Protein AF-A0A2V7ZKA4-F1 (afdb_monomer)

Foldseek 3Di:
DAEDDDQPVLLPDAADDPVSLVVSLVVSVVVVVVCCVVPVPAAYAYEQHEFFVLPNNHRVSSVSSSVSLCVVDPCPRYHYDYLNVVQAPPSRHGDPQQADPVGRHHGDPNVVVSVVVRCQVVCCVVPNDDDPDDPDDPPPDDPVPDDDDD

Sequence (150 aa):
VIVLLAGTNNVGTQPRDEQTVAEIARGIKAIIDICQQKTSNATIVLMAIFPRNDNLAVMPTINRINEKLAGFADGTRVRFLTINDRLADPEGKLFDGVLNERDKLHPTIKGYQIWADALKPIFRELLGPPGTIDLAPPPTGDPSAARRPQ

Nearest PDB structures (foldseek):
  3dt9-assembly1_A  TM=8.375E-01  e=1.254E-05  Bos taurus
  3dt8-assembly1_A  TM=8.372E-01  e=1.419E-05  Bos taurus
  1bwp-assembly1_A-2  TM=8.249E-01  e=1.936E-05  Bos taurus
  1bwq-assembly1_A-2  TM=8.378E-01  e=5.224E-05  Bos taurus
  1vyh-assembly1_A  TM=8.309E-01  e=2.317E-04  Homo sapiens

Mean predicted aligned error: 4.72 Å

Structure (mmCIF, N/CA/C/O backbone):
data_AF-A0A2V7ZKA4-F1
#
_entry.id   AF-A0A2V7ZKA4-F1
#
loop_
_atom_site.group_PDB
_atom_site.id
_atom_site.type_symbol
_atom_site.label_atom_id
_atom_site.label_alt_id
_atom_site.label_comp_id
_atom_site.label_asym_id
_atom_site.label_entity_id
_atom_site.label_seq_id
_atom_site.pdbx_PDB_ins_code
_atom_site.Cartn_x
_atom_site.Cartn_y
_atom_site.Cartn_z
_atom_site.occupancy
_atom_site.B_iso_or_equiv
_atom_site.auth_seq_id
_atom_site.auth_comp_id
_atom_site.auth_asym_id
_atom_site.auth_atom_id
_atom_site.pdbx_PDB_model_num
ATOM 1 N N . VAL A 1 1 ? -10.223 4.282 11.848 1.00 95.94 1 VAL A N 1
ATOM 2 C CA . VAL A 1 1 ? -9.173 3.554 11.096 1.00 95.94 1 VAL A CA 1
ATOM 3 C C . VAL A 1 1 ? -8.750 4.410 9.919 1.00 95.94 1 VAL A C 1
ATOM 5 O O . VAL A 1 1 ? -9.614 5.034 9.318 1.00 95.94 1 VAL A O 1
ATOM 8 N N . ILE A 1 2 ? -7.456 4.472 9.620 1.00 98.25 2 ILE A N 1
ATOM 9 C CA . ILE A 1 2 ? -6.894 5.165 8.453 1.00 98.25 2 ILE A CA 1
ATOM 10 C C . ILE A 1 2 ? -6.159 4.116 7.621 1.00 98.25 2 ILE A C 1
ATOM 12 O O . ILE A 1 2 ? -5.371 3.363 8.179 1.00 98.25 2 ILE A O 1
ATOM 16 N N . VAL A 1 3 ? -6.394 4.053 6.311 1.00 98.38 3 VAL A N 1
ATOM 17 C CA . VAL A 1 3 ? -5.582 3.230 5.399 1.00 98.38 3 VAL A CA 1
ATOM 18 C C . VAL A 1 3 ? -4.669 4.158 4.613 1.00 98.38 3 VAL A C 1
ATOM 20 O O . VAL A 1 3 ? -5.151 5.090 3.973 1.00 98.38 3 VAL A O 1
ATOM 23 N N . LEU A 1 4 ? -3.360 3.917 4.675 1.00 98.62 4 LEU A N 1
ATOM 24 C CA . LEU A 1 4 ? -2.351 4.746 4.025 1.00 98.62 4 LEU A CA 1
ATOM 25 C C . LEU A 1 4 ? -1.565 3.918 3.007 1.00 98.62 4 LEU A C 1
ATOM 27 O O . LEU A 1 4 ? -0.742 3.090 3.383 1.00 98.62 4 LEU A O 1
ATOM 31 N N . LEU A 1 5 ? -1.797 4.178 1.722 1.00 98.62 5 LEU A N 1
ATOM 32 C CA . LEU A 1 5 ? -0.993 3.686 0.604 1.00 98.62 5 LEU A CA 1
ATOM 33 C C . LEU A 1 5 ? -0.444 4.898 -0.150 1.00 98.62 5 LEU A C 1
ATOM 35 O O . LEU A 1 5 ? -1.208 5.659 -0.740 1.00 98.62 5 LEU A O 1
ATOM 39 N N . ALA A 1 6 ? 0.870 5.096 -0.114 1.00 98.44 6 ALA A N 1
ATOM 40 C CA . ALA A 1 6 ? 1.525 6.236 -0.746 1.00 98.44 6 ALA A CA 1
ATOM 41 C C . ALA A 1 6 ? 2.950 5.878 -1.187 1.00 98.44 6 ALA A C 1
ATOM 43 O O . ALA A 1 6 ? 3.540 4.925 -0.689 1.00 98.44 6 ALA A O 1
ATOM 44 N N . GLY A 1 7 ? 3.506 6.664 -2.113 1.00 97.75 7 GLY A N 1
ATOM 45 C CA . GLY A 1 7 ? 4.925 6.611 -2.489 1.00 97.75 7 GLY A CA 1
ATOM 46 C C . GLY A 1 7 ? 5.226 6.130 -3.910 1.00 97.75 7 GLY A C 1
ATOM 47 O O . GLY A 1 7 ? 6.244 6.541 -4.459 1.00 97.75 7 GLY A O 1
ATOM 48 N N . THR A 1 8 ? 4.349 5.349 -4.558 1.00 97.75 8 THR A N 1
ATOM 49 C CA . THR A 1 8 ? 4.621 4.819 -5.919 1.00 97.75 8 THR A CA 1
ATOM 50 C C . THR A 1 8 ? 4.924 5.922 -6.946 1.00 97.75 8 THR A C 1
ATOM 52 O O . THR A 1 8 ? 5.838 5.796 -7.759 1.00 97.75 8 THR A O 1
ATOM 55 N N . ASN A 1 9 ? 4.249 7.072 -6.838 1.00 97.19 9 ASN A N 1
ATOM 56 C CA . ASN A 1 9 ? 4.481 8.214 -7.725 1.00 97.19 9 ASN A CA 1
ATOM 57 C C . ASN A 1 9 ? 5.826 8.910 -7.460 1.00 97.19 9 ASN A C 1
ATOM 59 O O . ASN A 1 9 ? 6.426 9.446 -8.387 1.00 97.19 9 ASN A O 1
ATOM 63 N N . ASN A 1 10 ? 6.340 8.869 -6.225 1.00 98.06 10 ASN A N 1
ATOM 64 C CA . ASN A 1 10 ? 7.656 9.416 -5.889 1.00 98.06 10 ASN A CA 1
ATOM 65 C C . ASN A 1 10 ? 8.800 8.517 -6.379 1.00 98.06 10 ASN A C 1
ATOM 67 O O . ASN A 1 10 ? 9.889 9.016 -6.660 1.00 98.06 10 ASN A O 1
ATOM 71 N N . VAL A 1 11 ? 8.555 7.209 -6.542 1.00 97.31 11 VAL A N 1
ATOM 72 C CA . VAL A 1 11 ? 9.505 6.308 -7.216 1.00 97.31 11 VAL A CA 1
ATOM 73 C C . VAL A 1 11 ? 9.754 6.791 -8.648 1.00 97.31 11 VAL A C 1
ATOM 75 O O . VAL A 1 11 ? 10.892 6.787 -9.107 1.00 97.31 11 VAL A O 1
ATOM 78 N N . GLY A 1 12 ? 8.734 7.311 -9.339 1.00 93.62 12 GLY A N 1
ATOM 79 C CA . GLY A 1 12 ? 8.846 7.757 -10.731 1.00 93.62 12 GLY A CA 1
ATOM 80 C C . GLY A 1 12 ? 9.094 6.584 -11.683 1.00 93.62 12 GLY A C 1
ATOM 81 O O . GLY A 1 12 ? 8.610 5.489 -11.433 1.00 93.62 12 GLY A O 1
ATOM 82 N N . THR A 1 13 ? 9.806 6.786 -12.791 1.00 92.56 13 THR A N 1
ATOM 83 C CA . THR A 1 13 ? 9.974 5.762 -13.849 1.00 92.56 13 THR A CA 1
ATOM 84 C C . THR A 1 13 ? 11.343 5.082 -13.865 1.00 92.56 13 THR A C 1
ATOM 86 O O . THR A 1 13 ? 11.582 4.223 -14.711 1.00 92.56 13 THR A O 1
ATOM 89 N N . GLN A 1 14 ? 12.248 5.458 -12.957 1.00 94.62 14 GLN A N 1
ATOM 90 C CA . GLN A 1 14 ? 13.635 4.991 -12.936 1.00 94.62 14 GLN A CA 1
ATOM 91 C C . GLN A 1 14 ? 14.041 4.517 -11.536 1.00 94.62 14 GLN A C 1
ATOM 93 O O . GLN A 1 14 ? 13.492 5.025 -10.552 1.00 94.62 14 GLN A O 1
ATOM 98 N N . PRO A 1 15 ? 15.006 3.582 -11.429 1.00 96.31 15 PRO A N 1
ATOM 99 C CA . PRO A 1 15 ? 15.572 3.184 -10.146 1.00 96.31 15 PRO A CA 1
ATOM 100 C C . PRO A 1 15 ? 16.073 4.399 -9.363 1.00 96.31 15 PRO A C 1
ATOM 102 O O . PRO A 1 15 ? 16.560 5.378 -9.936 1.00 96.31 15 PRO A O 1
ATOM 105 N N . ARG A 1 16 ? 15.949 4.333 -8.040 1.00 97.44 16 ARG A N 1
ATOM 106 C CA . ARG A 1 16 ? 16.364 5.401 -7.125 1.00 97.44 16 ARG A CA 1
ATOM 107 C C . ARG A 1 16 ? 17.512 4.966 -6.230 1.00 97.44 16 ARG A C 1
ATOM 109 O O . ARG A 1 16 ? 17.600 3.796 -5.841 1.00 97.44 16 ARG A O 1
ATOM 116 N N . ASP A 1 17 ? 18.372 5.923 -5.906 1.00 97.88 17 ASP A N 1
ATOM 117 C CA . ASP A 1 17 ? 19.441 5.751 -4.931 1.00 97.88 17 ASP A CA 1
ATOM 118 C C . ASP A 1 17 ? 18.889 5.630 -3.500 1.00 97.88 17 ASP A C 1
ATOM 120 O O . ASP A 1 17 ? 17.691 5.779 -3.243 1.00 97.88 17 ASP A O 1
ATOM 124 N N . GLU A 1 18 ? 19.770 5.296 -2.559 1.00 97.88 18 GLU A N 1
ATOM 125 C CA . GLU A 1 18 ? 19.382 5.095 -1.161 1.00 97.88 18 GLU A CA 1
ATOM 126 C C . GLU A 1 18 ? 18.907 6.390 -0.490 1.00 97.88 18 GLU A C 1
ATOM 128 O O . GLU A 1 18 ? 18.000 6.353 0.34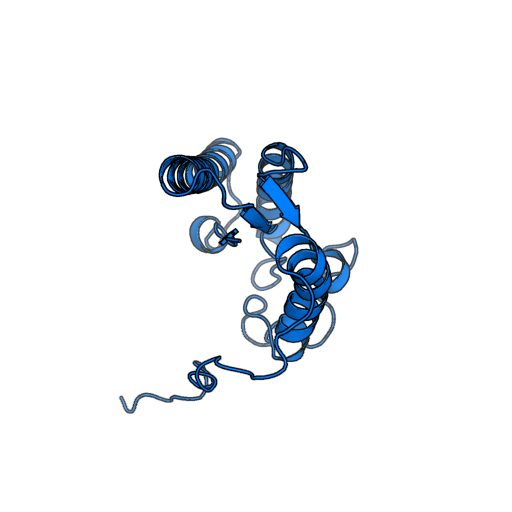3 1.00 97.88 18 GLU A O 1
ATOM 133 N N . GLN A 1 19 ? 19.460 7.542 -0.886 1.00 98.25 19 GLN A N 1
ATOM 134 C CA . GLN A 1 19 ? 19.025 8.837 -0.368 1.00 98.25 19 GLN A CA 1
ATOM 135 C C . GLN A 1 19 ? 17.558 9.094 -0.723 1.00 98.25 19 GLN A C 1
ATOM 137 O O . GLN A 1 19 ? 16.747 9.358 0.163 1.00 98.25 19 GLN A O 1
ATOM 142 N N . THR A 1 20 ? 17.189 8.948 -1.994 1.00 98.12 20 THR A N 1
ATOM 143 C CA . THR A 1 20 ? 15.810 9.149 -2.448 1.00 98.12 20 THR A CA 1
ATOM 144 C C . THR A 1 20 ? 14.860 8.138 -1.800 1.00 98.12 20 THR A C 1
ATOM 146 O O . THR A 1 20 ? 13.763 8.500 -1.376 1.00 98.12 20 THR A O 1
ATOM 149 N N . VAL A 1 21 ? 15.271 6.871 -1.662 1.00 98.69 21 VAL A N 1
ATOM 150 C CA . VAL A 1 21 ? 14.497 5.848 -0.933 1.00 98.69 21 VAL A CA 1
ATOM 151 C C . VAL A 1 21 ? 14.225 6.292 0.511 1.00 98.69 21 VAL A C 1
ATOM 153 O O . VAL A 1 21 ? 13.085 6.217 0.978 1.00 98.69 21 VAL A O 1
ATOM 156 N N . ALA A 1 22 ? 15.247 6.785 1.216 1.00 98.56 22 ALA A N 1
ATOM 157 C CA . ALA A 1 22 ? 15.108 7.288 2.579 1.00 98.56 22 ALA A CA 1
ATOM 158 C C . ALA A 1 22 ? 14.204 8.530 2.652 1.00 98.56 22 ALA A C 1
ATOM 160 O O . ALA A 1 22 ? 13.401 8.652 3.579 1.00 98.56 22 ALA A O 1
ATOM 161 N N . GLU A 1 23 ? 14.276 9.431 1.671 1.00 98.69 23 GLU A N 1
ATOM 162 C CA . GLU A 1 23 ? 13.410 10.609 1.589 1.00 98.69 23 GLU A CA 1
ATOM 163 C C . GLU A 1 23 ? 11.938 10.244 1.377 1.00 98.69 23 GLU A C 1
ATOM 165 O O . GLU A 1 23 ? 11.076 10.804 2.058 1.00 98.69 23 GLU A O 1
ATOM 170 N N . ILE A 1 24 ? 11.642 9.272 0.508 1.00 98.75 24 ILE A N 1
ATOM 171 C CA . ILE A 1 24 ? 10.276 8.771 0.295 1.00 98.75 24 ILE A CA 1
ATOM 172 C C . ILE A 1 24 ? 9.728 8.158 1.587 1.00 98.75 24 ILE A C 1
ATOM 174 O O . ILE A 1 24 ? 8.630 8.513 2.023 1.00 98.75 24 ILE A O 1
ATOM 178 N N . ALA A 1 25 ? 10.504 7.285 2.239 1.00 98.81 25 ALA A N 1
ATOM 179 C CA . ALA A 1 25 ? 10.102 6.673 3.504 1.00 98.81 25 ALA A CA 1
ATOM 180 C C . ALA A 1 25 ? 9.869 7.732 4.597 1.00 98.81 25 ALA A C 1
ATOM 182 O O . ALA A 1 25 ? 8.862 7.685 5.303 1.00 98.81 25 ALA A O 1
ATOM 183 N N . ARG A 1 26 ? 10.745 8.740 4.696 1.00 98.75 26 ARG A N 1
ATOM 184 C CA . ARG A 1 26 ? 10.594 9.872 5.623 1.00 98.75 26 ARG A CA 1
ATOM 185 C C . ARG A 1 26 ? 9.330 10.687 5.341 1.00 98.75 26 ARG A C 1
ATOM 187 O O . ARG A 1 26 ? 8.643 11.074 6.282 1.00 98.75 26 ARG A O 1
ATOM 194 N N . GLY A 1 27 ? 8.998 10.928 4.073 1.00 98.81 27 GLY A N 1
ATOM 195 C CA . GLY A 1 27 ? 7.758 11.605 3.687 1.00 98.81 27 GLY A CA 1
ATOM 196 C C . GLY A 1 27 ? 6.515 10.837 4.143 1.00 98.81 27 GLY A C 1
ATOM 197 O O . GLY A 1 27 ? 5.609 11.417 4.737 1.00 98.81 27 GLY A O 1
ATOM 198 N N . ILE A 1 28 ? 6.502 9.516 3.952 1.00 98.81 28 ILE A N 1
ATOM 199 C CA . ILE A 1 28 ? 5.409 8.651 4.421 1.00 98.81 28 ILE A CA 1
ATOM 200 C C . ILE A 1 28 ? 5.341 8.640 5.955 1.00 98.81 28 ILE A C 1
ATOM 202 O O . ILE A 1 28 ? 4.254 8.752 6.521 1.00 98.81 28 ILE A O 1
ATOM 206 N N . LYS A 1 29 ? 6.489 8.597 6.643 1.00 98.69 29 LYS A N 1
ATOM 207 C CA . LYS A 1 29 ? 6.554 8.709 8.107 1.00 98.69 29 LYS A CA 1
ATOM 208 C C . LYS A 1 29 ? 5.967 10.026 8.616 1.00 98.69 29 LYS A C 1
ATOM 210 O O . LYS A 1 29 ? 5.220 10.011 9.587 1.00 98.69 29 LYS A O 1
ATOM 215 N N . ALA A 1 30 ? 6.227 11.140 7.936 1.00 98.75 30 ALA A N 1
ATOM 216 C CA . ALA A 1 30 ? 5.635 12.426 8.297 1.00 98.75 30 ALA A CA 1
ATOM 217 C C . ALA A 1 30 ? 4.097 12.414 8.181 1.00 98.75 30 ALA A C 1
ATOM 219 O O . ALA A 1 30 ? 3.417 12.995 9.025 1.00 98.75 30 ALA A O 1
ATOM 220 N N . ILE A 1 31 ? 3.532 11.713 7.187 1.00 98.62 31 ILE A N 1
ATOM 221 C CA . ILE A 1 31 ? 2.074 11.523 7.081 1.00 98.62 31 ILE A CA 1
ATOM 222 C C . ILE A 1 31 ? 1.553 10.721 8.279 1.00 98.62 31 ILE A C 1
ATOM 224 O O . ILE A 1 31 ? 0.569 11.128 8.897 1.00 98.62 31 ILE A O 1
ATOM 228 N N . ILE A 1 32 ? 2.227 9.621 8.638 1.00 98.31 32 ILE A N 1
ATOM 229 C CA . ILE A 1 32 ? 1.886 8.816 9.824 1.00 98.31 32 ILE A CA 1
ATOM 230 C C . ILE A 1 32 ? 1.883 9.698 11.077 1.00 98.31 32 ILE A C 1
ATOM 232 O O . ILE A 1 32 ? 0.906 9.683 11.825 1.00 98.31 32 ILE A O 1
ATOM 236 N N . ASP A 1 33 ? 2.919 10.515 11.270 1.00 97.88 33 ASP A N 1
ATOM 237 C CA . ASP A 1 33 ? 3.046 11.399 12.432 1.00 97.88 33 ASP A CA 1
ATOM 238 C C . ASP A 1 33 ? 1.905 12.417 12.507 1.00 97.88 33 ASP A C 1
ATOM 240 O O . ASP A 1 33 ? 1.298 12.595 13.563 1.00 97.88 33 ASP A O 1
ATOM 244 N N . ILE A 1 34 ? 1.538 13.029 11.379 1.00 98.19 34 ILE A N 1
ATOM 245 C CA . ILE A 1 34 ? 0.406 13.962 11.311 1.00 98.19 34 ILE A CA 1
ATOM 246 C C . ILE A 1 34 ? -0.915 13.252 11.635 1.00 98.19 34 ILE A C 1
ATOM 248 O O . ILE A 1 34 ? -1.726 13.784 12.398 1.00 98.19 34 ILE A O 1
ATOM 252 N N . CYS A 1 35 ? -1.146 12.056 11.087 1.00 97.62 35 CYS A N 1
ATOM 253 C CA . CYS A 1 35 ? -2.332 11.258 11.399 1.00 97.62 35 CYS A CA 1
ATOM 254 C C . CYS A 1 35 ? -2.406 10.940 12.898 1.00 97.62 35 CYS A C 1
ATOM 256 O O . CYS A 1 35 ? -3.455 11.121 13.517 1.00 97.62 35 CYS A O 1
ATOM 258 N N . GLN A 1 36 ? -1.293 10.529 13.505 1.00 96.31 36 GLN A N 1
ATOM 259 C CA . GLN A 1 36 ? -1.226 10.216 14.930 1.00 96.31 36 GLN A CA 1
ATOM 260 C C . GLN A 1 36 ? -1.438 11.448 15.821 1.00 96.31 36 GLN A C 1
ATOM 262 O O . GLN A 1 36 ? -2.096 11.332 16.854 1.00 96.31 36 GLN A O 1
ATOM 267 N N . GLN A 1 37 ? -0.928 12.617 15.420 1.00 97.06 37 GLN A N 1
ATOM 268 C CA . GLN A 1 37 ? -1.137 13.883 16.130 1.00 97.06 37 GLN A CA 1
ATOM 269 C C . GLN A 1 37 ? -2.596 14.347 16.064 1.00 97.06 37 GLN A C 1
ATOM 271 O O . GLN A 1 37 ? -3.157 14.772 17.070 1.00 97.06 37 GLN A O 1
ATOM 276 N N . LYS A 1 38 ? -3.224 14.271 14.883 1.00 97.19 38 LYS A N 1
ATOM 277 C CA . LYS A 1 38 ? -4.606 14.737 14.677 1.00 97.19 38 LYS A CA 1
ATOM 278 C C . LYS A 1 38 ? -5.656 13.748 15.175 1.00 97.19 38 LYS A C 1
ATOM 280 O O . LYS A 1 38 ? -6.762 14.157 15.511 1.00 97.19 38 LYS A O 1
ATOM 285 N N . THR A 1 39 ? -5.331 12.458 15.191 1.00 94.25 39 THR A N 1
ATOM 286 C CA . THR A 1 39 ? -6.258 11.378 15.545 1.00 94.25 39 THR A CA 1
ATOM 287 C C . THR A 1 39 ? -5.559 10.332 16.407 1.00 94.25 39 THR A C 1
ATOM 289 O O . THR A 1 39 ? -5.233 9.235 15.961 1.00 94.25 39 THR A O 1
ATOM 292 N N . SER A 1 40 ? -5.342 10.660 17.680 1.00 88.56 40 SER A N 1
ATOM 293 C CA . SER A 1 40 ? -4.617 9.796 18.622 1.00 88.56 40 SER A CA 1
ATOM 294 C C . SER A 1 40 ? -5.268 8.424 18.852 1.00 88.56 40 SER A C 1
ATOM 296 O O . SER A 1 40 ? -4.576 7.484 19.228 1.00 88.56 40 SER A O 1
ATOM 298 N N . ASN A 1 41 ? -6.564 8.268 18.583 1.00 93.38 41 ASN A N 1
ATOM 299 C CA . ASN A 1 41 ? -7.271 6.992 18.747 1.00 93.38 41 ASN A CA 1
ATOM 300 C C . ASN A 1 41 ? -7.368 6.171 17.450 1.00 93.38 41 ASN A C 1
ATOM 302 O O . ASN A 1 41 ? -7.914 5.070 17.461 1.00 93.38 41 ASN A O 1
ATOM 306 N N . ALA A 1 42 ? -6.892 6.689 16.313 1.00 96.38 42 ALA A N 1
ATOM 307 C CA . ALA A 1 42 ? -6.986 5.970 15.050 1.00 96.38 42 ALA A CA 1
ATOM 308 C C . ALA A 1 42 ? -5.847 4.952 14.897 1.00 96.38 42 ALA A C 1
ATOM 310 O O . ALA A 1 42 ? -4.672 5.305 14.960 1.00 96.38 42 ALA A O 1
ATOM 311 N N . THR A 1 43 ? -6.196 3.703 14.588 1.00 98.19 43 THR A N 1
ATOM 312 C CA . THR A 1 43 ? -5.252 2.742 14.004 1.00 98.19 43 THR A CA 1
ATOM 313 C C . THR A 1 43 ? -5.019 3.069 12.530 1.00 98.19 43 THR A C 1
ATOM 315 O O . THR A 1 43 ? -5.979 3.254 11.769 1.00 98.19 43 THR A O 1
ATOM 318 N N . ILE A 1 44 ? -3.750 3.111 12.133 1.00 98.69 44 ILE A N 1
ATOM 319 C CA . ILE A 1 44 ? -3.272 3.301 10.767 1.00 98.69 44 ILE A CA 1
ATOM 320 C C . ILE A 1 44 ? -2.878 1.935 10.201 1.00 98.69 44 ILE A C 1
ATOM 322 O O . ILE A 1 44 ? -2.010 1.256 10.744 1.00 98.69 44 ILE A O 1
ATOM 326 N N . VAL A 1 45 ? -3.496 1.542 9.092 1.00 98.69 45 VAL A N 1
ATOM 327 C CA . VAL A 1 45 ? -3.067 0.418 8.259 1.00 98.69 45 VAL A CA 1
ATOM 328 C C . VAL A 1 45 ? -2.157 0.987 7.173 1.00 98.69 45 VAL A C 1
ATOM 330 O O . VAL A 1 45 ? -2.629 1.594 6.211 1.00 98.69 45 VAL A O 1
ATOM 333 N N . LEU A 1 46 ? -0.848 0.851 7.368 1.00 98.81 46 LEU A N 1
ATOM 334 C CA . LEU A 1 46 ? 0.178 1.269 6.419 1.00 98.81 46 LEU A CA 1
ATOM 335 C C . LEU A 1 46 ? 0.362 0.174 5.370 1.00 98.81 46 LEU A C 1
ATOM 337 O O . LEU A 1 46 ? 0.795 -0.932 5.686 1.00 98.81 46 LEU A O 1
ATOM 341 N N . MET A 1 47 ? 0.043 0.481 4.122 1.00 98.81 47 MET A N 1
ATOM 342 C CA . MET A 1 47 ? 0.199 -0.454 3.019 1.00 98.81 47 MET A CA 1
ATOM 343 C C . MET A 1 47 ? 1.638 -0.454 2.498 1.00 98.81 47 MET A C 1
ATOM 345 O O . MET A 1 47 ? 2.255 0.603 2.352 1.00 98.81 47 MET A O 1
ATOM 349 N N . ALA A 1 48 ? 2.133 -1.632 2.125 1.00 98.69 48 ALA A N 1
ATOM 350 C CA . ALA A 1 48 ? 3.250 -1.744 1.198 1.00 98.69 48 ALA A CA 1
ATOM 351 C C . ALA A 1 48 ? 2.885 -1.087 -0.142 1.00 98.69 48 ALA A C 1
ATOM 353 O O . ALA A 1 48 ? 1.761 -1.225 -0.628 1.00 98.69 48 ALA A O 1
ATOM 354 N N . ILE A 1 49 ? 3.849 -0.422 -0.772 1.00 98.56 49 ILE A N 1
ATOM 355 C CA . ILE A 1 49 ? 3.754 -0.030 -2.175 1.00 98.56 49 ILE A CA 1
ATOM 356 C C . ILE A 1 49 ? 3.622 -1.308 -3.012 1.00 98.56 49 ILE A C 1
ATOM 358 O O . ILE A 1 49 ? 4.424 -2.240 -2.874 1.00 98.56 49 ILE A O 1
ATOM 362 N N . PHE A 1 50 ? 2.598 -1.346 -3.864 1.00 98.38 50 PHE A N 1
ATOM 363 C CA . PHE A 1 50 ? 2.319 -2.477 -4.746 1.00 98.38 50 PHE A CA 1
ATOM 364 C C . PHE A 1 50 ? 3.443 -2.697 -5.768 1.00 98.38 50 PHE A C 1
ATOM 366 O O . PHE A 1 50 ? 4.131 -1.738 -6.138 1.00 98.38 50 PHE A O 1
ATOM 373 N N . PRO A 1 51 ? 3.635 -3.941 -6.245 1.00 97.44 51 PRO A N 1
ATOM 374 C CA . PRO A 1 51 ? 4.538 -4.208 -7.352 1.00 97.44 51 PRO A CA 1
ATOM 375 C C . PRO A 1 51 ? 4.077 -3.470 -8.612 1.00 97.44 51 PRO A C 1
ATOM 377 O O . PRO A 1 51 ? 2.889 -3.214 -8.801 1.00 97.44 51 PRO A O 1
ATOM 380 N N . ARG A 1 52 ? 5.025 -3.166 -9.497 1.00 94.81 52 ARG A N 1
ATOM 381 C CA . ARG A 1 52 ? 4.755 -2.620 -10.831 1.00 94.81 52 ARG A CA 1
ATOM 382 C C . ARG A 1 52 ? 5.674 -3.266 -11.852 1.00 94.81 52 ARG A C 1
ATOM 384 O O . ARG A 1 52 ? 6.830 -3.567 -11.556 1.00 94.81 52 ARG A O 1
ATOM 391 N N . ASN A 1 53 ? 5.159 -3.523 -13.046 1.00 94.94 53 ASN A N 1
ATOM 392 C CA 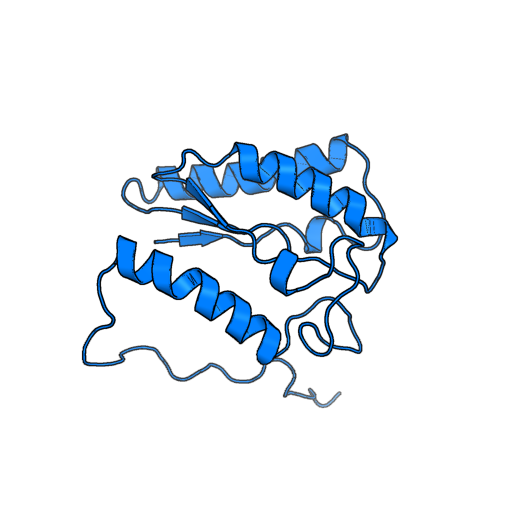. ASN A 1 53 ? 5.921 -4.146 -14.137 1.00 94.94 53 ASN A CA 1
ATOM 393 C C . ASN A 1 53 ? 5.942 -3.279 -15.403 1.00 94.94 53 ASN A C 1
ATOM 395 O O . ASN A 1 53 ? 6.366 -3.746 -16.454 1.00 94.94 53 ASN A O 1
ATOM 399 N N . ASP A 1 54 ? 5.520 -2.020 -15.319 1.00 95.44 54 ASP A N 1
ATOM 400 C CA . ASP A 1 54 ? 5.735 -1.024 -16.377 1.00 95.44 54 ASP A CA 1
ATOM 401 C C . ASP A 1 54 ? 7.219 -0.681 -16.533 1.00 95.44 54 ASP A C 1
ATOM 403 O O . ASP A 1 54 ? 7.685 -0.379 -17.628 1.00 95.44 54 ASP A O 1
ATOM 407 N N . ASN A 1 55 ? 7.976 -0.807 -15.442 1.00 94.94 55 ASN A N 1
ATOM 408 C CA . ASN A 1 55 ? 9.422 -0.943 -15.467 1.00 94.94 55 ASN A CA 1
ATOM 409 C C . ASN A 1 55 ? 9.895 -1.846 -14.316 1.00 94.94 55 ASN A C 1
ATOM 411 O O . ASN A 1 55 ? 9.998 -1.404 -13.175 1.00 94.94 55 ASN A O 1
ATOM 415 N N . LEU A 1 56 ? 10.256 -3.098 -14.606 1.00 94.44 56 LEU A N 1
ATOM 416 C CA . LEU A 1 56 ? 10.779 -4.027 -13.592 1.00 94.44 56 LEU A CA 1
ATOM 417 C C . LEU A 1 56 ? 12.038 -3.508 -12.872 1.00 94.44 56 LEU A C 1
ATOM 419 O O . LEU A 1 56 ? 12.274 -3.873 -11.722 1.00 94.44 56 LEU A O 1
ATOM 423 N N . ALA A 1 57 ? 12.813 -2.605 -13.486 1.00 95.69 57 ALA A N 1
ATOM 424 C CA . ALA A 1 57 ? 14.007 -2.039 -12.861 1.00 95.69 57 ALA A CA 1
ATOM 425 C C . ALA A 1 57 ? 13.699 -1.216 -11.596 1.00 95.69 57 ALA A C 1
ATOM 427 O O . ALA A 1 57 ? 14.592 -1.023 -10.771 1.00 95.69 57 ALA A O 1
ATOM 428 N N . VAL A 1 58 ? 12.459 -0.743 -11.400 1.00 96.19 58 VAL A N 1
ATOM 429 C CA . VAL A 1 58 ? 12.094 0.001 -10.181 1.00 96.19 58 VAL A CA 1
ATOM 430 C C . VAL A 1 58 ? 11.668 -0.897 -9.016 1.00 96.19 58 VAL A C 1
ATOM 432 O O . VAL A 1 58 ? 11.573 -0.414 -7.888 1.00 96.19 58 VAL A O 1
ATOM 435 N N . MET A 1 59 ? 11.462 -2.200 -9.239 1.00 96.50 59 MET A N 1
ATOM 436 C CA . MET A 1 59 ? 11.066 -3.141 -8.181 1.00 96.50 59 MET A CA 1
ATOM 437 C C . MET A 1 59 ? 12.059 -3.194 -7.005 1.00 96.50 59 MET A C 1
ATOM 439 O O . MET A 1 59 ? 11.612 -3.097 -5.862 1.00 96.50 59 MET A O 1
ATOM 443 N N . PRO A 1 60 ? 13.393 -3.222 -7.213 1.00 96.38 60 PRO A N 1
ATOM 444 C CA . PRO A 1 60 ? 14.351 -3.131 -6.108 1.00 96.38 60 PRO A CA 1
ATOM 445 C C . PRO A 1 60 ? 14.243 -1.832 -5.296 1.00 96.38 60 PRO A C 1
ATOM 447 O O . PRO A 1 60 ? 14.528 -1.814 -4.100 1.00 96.38 60 PRO A O 1
ATOM 450 N N . THR A 1 61 ? 13.843 -0.719 -5.918 1.00 97.88 61 THR A N 1
ATOM 451 C CA . THR A 1 61 ? 13.569 0.535 -5.198 1.00 97.88 61 THR A CA 1
ATOM 452 C C . THR A 1 61 ? 12.304 0.415 -4.352 1.00 97.88 61 THR A C 1
ATOM 454 O O . THR A 1 61 ? 12.323 0.803 -3.188 1.00 97.88 61 THR A O 1
ATOM 457 N N . ILE A 1 62 ? 11.230 -0.161 -4.898 1.00 97.88 62 ILE A N 1
ATOM 458 C CA . ILE A 1 62 ? 9.977 -0.400 -4.165 1.00 97.88 62 ILE A CA 1
ATOM 459 C C . ILE A 1 62 ? 10.204 -1.314 -2.960 1.00 97.88 62 ILE A C 1
ATOM 461 O O . ILE A 1 62 ? 9.750 -0.990 -1.865 1.00 97.88 62 ILE A O 1
ATOM 465 N N . ASN A 1 63 ? 10.947 -2.408 -3.137 1.00 97.62 63 ASN A N 1
ATOM 466 C CA . ASN A 1 63 ? 11.228 -3.360 -2.064 1.00 97.62 63 ASN A CA 1
ATOM 467 C C . ASN A 1 63 ? 11.979 -2.692 -0.905 1.00 97.62 63 ASN A C 1
ATOM 469 O O . ASN A 1 63 ? 11.530 -2.782 0.234 1.00 97.62 63 ASN A O 1
ATOM 473 N N . ARG A 1 64 ? 13.025 -1.906 -1.196 1.00 98.44 64 ARG A N 1
ATOM 474 C CA . ARG A 1 64 ? 13.761 -1.147 -0.168 1.00 98.44 64 ARG A CA 1
ATOM 475 C C . ARG A 1 64 ? 12.898 -0.111 0.554 1.00 98.44 64 ARG A C 1
ATOM 477 O O . ARG A 1 64 ? 13.061 0.098 1.753 1.00 98.44 64 ARG A O 1
ATOM 484 N N . ILE A 1 65 ? 11.968 0.548 -0.145 1.00 98.75 65 ILE A N 1
ATOM 485 C CA . ILE A 1 65 ? 11.007 1.449 0.513 1.00 98.75 65 ILE A CA 1
ATOM 486 C C . ILE A 1 65 ? 10.099 0.638 1.441 1.00 98.75 65 ILE A C 1
ATOM 488 O O . ILE A 1 65 ? 9.952 0.998 2.606 1.00 98.75 65 ILE A O 1
ATOM 492 N N . ASN A 1 66 ? 9.536 -0.472 0.960 1.00 98.69 66 ASN A N 1
ATOM 493 C CA . ASN A 1 66 ? 8.646 -1.335 1.736 1.00 98.69 66 ASN A CA 1
ATOM 494 C C . ASN A 1 66 ? 9.318 -1.925 2.981 1.00 98.69 66 ASN A C 1
ATOM 496 O O . ASN A 1 66 ? 8.679 -1.981 4.027 1.00 98.69 66 ASN A O 1
ATOM 500 N N . GLU A 1 67 ? 10.599 -2.292 2.906 1.00 98.50 67 GLU A N 1
ATOM 501 C CA . GLU A 1 67 ? 11.398 -2.709 4.066 1.00 98.50 67 GLU A CA 1
ATOM 502 C C . GLU A 1 67 ? 11.450 -1.611 5.139 1.00 98.50 67 GLU A C 1
ATOM 504 O O . GLU A 1 67 ? 11.206 -1.878 6.317 1.00 98.50 67 GLU A O 1
ATOM 509 N N . LYS A 1 68 ? 11.683 -0.350 4.744 1.00 98.69 68 LYS A N 1
ATOM 510 C CA . LYS A 1 68 ? 11.650 0.787 5.680 1.00 98.69 68 LYS A CA 1
ATOM 511 C C . LYS A 1 68 ? 10.246 1.028 6.241 1.00 98.69 68 LYS A C 1
ATOM 513 O O . LYS A 1 68 ? 10.114 1.289 7.433 1.00 98.69 68 LYS A O 1
ATOM 518 N N . LEU A 1 69 ? 9.205 0.926 5.408 1.00 98.81 69 LEU A N 1
ATOM 519 C CA . LEU A 1 69 ? 7.813 1.103 5.839 1.00 98.81 69 LEU A CA 1
ATOM 520 C C . LEU A 1 69 ? 7.381 0.038 6.849 1.00 98.81 69 LEU A C 1
ATOM 522 O O . LEU A 1 69 ? 6.716 0.372 7.828 1.00 98.81 69 LEU A O 1
ATOM 526 N N . ALA A 1 70 ? 7.788 -1.217 6.651 1.00 98.50 70 ALA A N 1
ATOM 527 C CA . ALA A 1 70 ? 7.530 -2.292 7.603 1.00 98.50 70 ALA A CA 1
ATOM 528 C C . ALA A 1 70 ? 8.113 -1.965 8.988 1.00 98.50 70 ALA A C 1
ATOM 530 O O . ALA A 1 70 ? 7.460 -2.206 10.002 1.00 98.50 70 ALA A O 1
ATOM 531 N N . GLY A 1 71 ? 9.286 -1.324 9.031 1.00 98.50 71 GLY A N 1
ATOM 532 C CA . GLY A 1 71 ? 9.916 -0.851 10.266 1.00 98.50 71 GLY A CA 1
ATOM 533 C C . GLY A 1 71 ? 9.171 0.276 10.998 1.00 98.50 71 GLY A C 1
ATOM 534 O O . GLY A 1 71 ? 9.501 0.564 12.145 1.00 98.50 71 GLY A O 1
ATOM 535 N N . PHE A 1 72 ? 8.170 0.919 10.383 1.00 98.38 72 PHE A N 1
ATOM 536 C CA . PHE A 1 72 ? 7.333 1.921 11.058 1.00 98.38 72 PHE A CA 1
ATOM 537 C C . PHE A 1 72 ? 6.146 1.320 11.812 1.00 98.38 72 PHE A C 1
ATOM 539 O O . PHE A 1 72 ? 5.479 2.041 12.556 1.00 98.38 72 PHE A O 1
ATOM 546 N N . ALA A 1 73 ? 5.846 0.038 11.606 1.00 97.75 73 ALA A N 1
ATOM 547 C CA . ALA A 1 73 ? 4.750 -0.613 12.298 1.00 97.75 73 ALA A CA 1
ATOM 548 C C . ALA A 1 73 ? 5.120 -0.953 13.745 1.00 97.75 73 ALA A C 1
ATOM 550 O O . ALA A 1 73 ? 6.157 -1.550 14.016 1.00 97.75 73 ALA A O 1
ATOM 551 N N . ASP A 1 74 ? 4.219 -0.619 14.665 1.00 96.25 74 ASP A N 1
ATOM 552 C CA . ASP A 1 74 ? 4.286 -0.996 16.081 1.00 96.25 74 ASP A CA 1
ATOM 553 C C . ASP A 1 74 ? 3.381 -2.207 16.399 1.00 96.25 74 ASP A C 1
ATOM 555 O O . ASP A 1 74 ? 3.296 -2.652 17.542 1.00 96.25 74 ASP A O 1
ATOM 559 N N . GLY A 1 75 ? 2.668 -2.725 15.390 1.00 92.69 75 GLY A N 1
ATOM 560 C CA . GLY A 1 75 ? 1.756 -3.864 15.504 1.00 92.69 75 GLY A CA 1
ATOM 561 C C . GLY A 1 75 ? 0.402 -3.538 16.139 1.00 92.69 75 GLY A C 1
ATOM 562 O O . GLY A 1 75 ? -0.483 -4.391 16.136 1.00 92.69 75 GLY A O 1
ATOM 563 N N . THR A 1 76 ? 0.201 -2.315 16.634 1.00 92.62 76 THR A N 1
ATOM 564 C CA . THR A 1 76 ? -1.010 -1.905 17.359 1.00 92.62 76 THR A CA 1
ATOM 565 C C . THR A 1 76 ? -1.660 -0.681 16.719 1.00 92.62 76 THR A C 1
ATOM 567 O O . THR A 1 76 ? -2.730 -0.793 16.115 1.00 92.62 76 THR A O 1
ATOM 570 N N . ARG A 1 77 ? -1.020 0.490 16.793 1.00 95.19 77 ARG A N 1
ATOM 571 C CA . ARG A 1 77 ? -1.529 1.742 16.220 1.00 95.19 77 ARG A CA 1
ATOM 572 C C . ARG A 1 77 ? -1.075 1.961 14.788 1.00 95.19 77 ARG A C 1
ATOM 574 O O . ARG A 1 77 ? -1.789 2.623 14.041 1.00 95.19 77 ARG A O 1
ATOM 581 N N . VAL A 1 78 ? 0.072 1.420 14.399 1.00 98.19 78 VAL A N 1
ATOM 582 C CA . VAL A 1 78 ? 0.538 1.367 13.013 1.00 98.19 78 VAL A CA 1
ATOM 583 C C . VAL A 1 78 ? 0.744 -0.095 12.655 1.00 98.19 78 VAL A C 1
ATOM 585 O O . VAL A 1 78 ? 1.634 -0.767 13.172 1.00 98.19 78 VAL A O 1
ATOM 588 N N . ARG A 1 79 ? -0.102 -0.599 11.762 1.00 98.31 79 ARG A N 1
ATOM 589 C CA . ARG A 1 79 ? -0.069 -1.980 11.283 1.00 98.31 79 ARG A CA 1
ATOM 590 C C . ARG A 1 79 ? 0.375 -1.977 9.833 1.00 98.31 79 ARG A C 1
ATOM 592 O O . ARG A 1 79 ? -0.272 -1.340 9.007 1.00 98.31 79 ARG A O 1
ATOM 599 N N . PHE A 1 80 ? 1.460 -2.676 9.525 1.00 98.69 80 PHE A N 1
ATOM 600 C CA . PHE A 1 80 ? 1.907 -2.8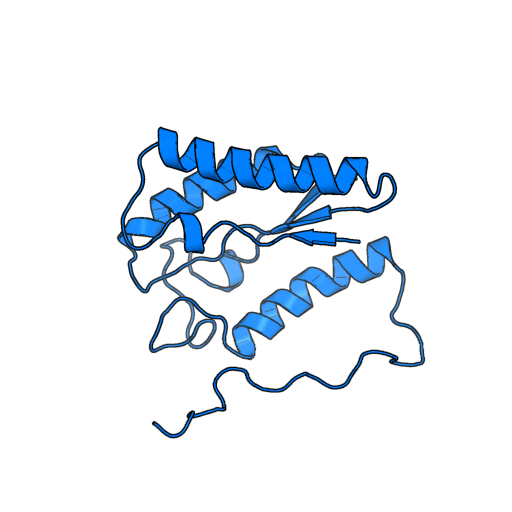44 8.147 1.00 98.69 80 PHE A CA 1
ATOM 601 C C . PHE A 1 80 ? 1.124 -3.972 7.467 1.00 98.69 80 PHE A C 1
ATOM 603 O O . PHE A 1 80 ? 0.976 -5.052 8.038 1.00 98.69 80 PHE A O 1
ATOM 610 N N . LEU A 1 81 ? 0.630 -3.725 6.254 1.00 98.62 81 LEU A N 1
ATOM 611 C CA . LEU A 1 81 ? -0.050 -4.715 5.423 1.00 98.62 81 LEU A CA 1
ATOM 612 C C . LEU A 1 81 ? 0.588 -4.752 4.034 1.00 98.62 81 LEU A C 1
ATOM 614 O O . LEU A 1 81 ? 0.628 -3.749 3.325 1.00 98.62 81 LEU A O 1
ATOM 618 N N . THR A 1 82 ? 1.016 -5.937 3.612 1.00 98.38 82 THR A N 1
ATOM 619 C CA . THR A 1 82 ? 1.388 -6.219 2.224 1.00 98.38 82 THR A CA 1
ATOM 620 C C . THR A 1 82 ? 0.431 -7.248 1.636 1.00 98.38 82 THR A C 1
ATOM 622 O O . THR A 1 82 ? -0.024 -8.153 2.333 1.00 98.38 82 THR A O 1
ATOM 625 N N . ILE A 1 83 ? 0.113 -7.078 0.356 1.00 98.50 83 ILE A N 1
ATOM 626 C CA . ILE A 1 83 ? -0.621 -8.055 -0.463 1.00 98.50 83 ILE A CA 1
ATOM 627 C C . ILE A 1 83 ? 0.201 -8.450 -1.694 1.00 98.50 83 ILE A C 1
ATOM 629 O O . ILE A 1 83 ? -0.341 -8.986 -2.658 1.00 98.50 83 ILE A O 1
ATOM 633 N N . ASN A 1 84 ? 1.491 -8.101 -1.712 1.00 97.94 84 ASN A N 1
ATOM 634 C CA . ASN A 1 84 ? 2.316 -8.179 -2.913 1.00 97.94 84 ASN A CA 1
ATOM 635 C C . ASN A 1 84 ? 2.495 -9.626 -3.390 1.00 97.94 84 ASN A C 1
ATOM 637 O O . ASN A 1 84 ? 2.516 -9.848 -4.592 1.00 97.94 84 ASN A O 1
ATOM 641 N N . ASP A 1 85 ? 2.501 -10.593 -2.472 1.00 97.94 85 ASP A N 1
ATOM 642 C CA . ASP A 1 85 ? 2.506 -12.042 -2.732 1.00 97.94 85 ASP A CA 1
ATOM 643 C C . ASP A 1 85 ? 1.223 -12.561 -3.407 1.00 97.94 85 ASP A C 1
ATOM 645 O O . ASP A 1 85 ? 1.180 -13.680 -3.910 1.00 97.94 85 ASP A O 1
ATOM 649 N N . ARG A 1 86 ? 0.160 -11.750 -3.427 1.00 98.31 86 ARG A N 1
ATOM 650 C CA . ARG A 1 86 ? -1.095 -12.014 -4.148 1.00 98.31 86 ARG A CA 1
ATOM 651 C C . ARG A 1 86 ? -1.193 -11.242 -5.461 1.00 98.31 86 ARG A C 1
ATOM 653 O O . ARG A 1 86 ? -2.133 -11.464 -6.222 1.00 98.31 86 ARG A O 1
ATOM 660 N N . LEU A 1 87 ? -0.270 -10.313 -5.710 1.00 98.38 87 LEU A N 1
ATOM 661 C CA . LEU A 1 87 ? -0.223 -9.483 -6.916 1.00 98.38 87 LEU A CA 1
ATOM 662 C C . LEU A 1 87 ? 0.915 -9.894 -7.854 1.00 98.38 87 LEU A C 1
ATOM 664 O O . LEU A 1 87 ? 0.795 -9.710 -9.062 1.00 98.38 87 LEU A O 1
ATOM 668 N N . ALA A 1 88 ? 1.995 -10.446 -7.315 1.00 97.50 88 ALA A N 1
ATOM 669 C CA . ALA A 1 88 ? 3.150 -10.902 -8.063 1.00 97.50 88 ALA A CA 1
ATOM 670 C C . ALA A 1 88 ? 3.733 -12.180 -7.454 1.00 97.50 88 ALA A C 1
ATOM 672 O O . ALA A 1 88 ? 3.538 -12.465 -6.271 1.00 97.50 88 ALA A O 1
ATOM 673 N N . ASP A 1 89 ? 4.459 -12.927 -8.278 1.00 95.81 89 ASP A N 1
ATOM 674 C CA . ASP A 1 89 ? 5.272 -14.060 -7.847 1.00 95.81 89 ASP A CA 1
ATOM 675 C C . ASP A 1 89 ? 6.542 -13.600 -7.086 1.00 95.81 89 ASP A C 1
ATOM 677 O O . ASP A 1 89 ? 6.808 -12.393 -6.984 1.00 95.81 89 ASP A O 1
ATOM 681 N N . PRO A 1 90 ? 7.327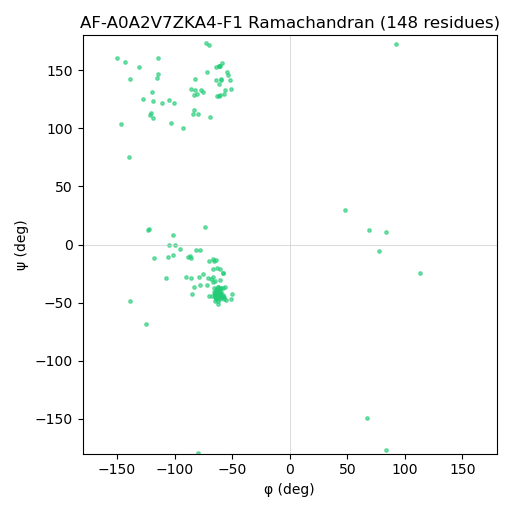 -14.528 -6.499 1.00 92.88 90 PRO A N 1
ATOM 682 C CA . PRO A 1 90 ? 8.565 -14.189 -5.790 1.00 92.88 90 PRO A CA 1
ATOM 683 C C . PRO A 1 90 ? 9.601 -13.445 -6.645 1.00 92.88 90 PRO A C 1
ATOM 685 O O . PRO A 1 90 ? 10.420 -12.699 -6.106 1.00 92.88 90 PRO A O 1
ATOM 688 N N . GLU A 1 91 ? 9.554 -13.605 -7.967 1.00 88.69 91 GLU A N 1
ATOM 689 C CA . GLU A 1 91 ? 10.409 -12.916 -8.933 1.00 88.69 91 GLU A CA 1
ATOM 690 C C . GLU A 1 91 ? 9.911 -11.492 -9.256 1.00 88.69 91 GLU A C 1
ATOM 692 O O . GLU A 1 91 ? 10.589 -10.727 -9.948 1.00 88.69 91 GLU A O 1
ATOM 697 N N . GLY A 1 92 ? 8.749 -11.100 -8.725 1.00 88.44 92 GLY A N 1
ATOM 698 C CA . GLY A 1 92 ? 8.148 -9.782 -8.900 1.00 88.44 92 GLY A CA 1
ATOM 699 C C . GLY A 1 92 ? 7.346 -9.633 -10.192 1.00 88.44 92 GLY A C 1
ATOM 700 O O . GLY A 1 92 ? 6.955 -8.510 -10.532 1.00 88.44 92 GLY A O 1
ATOM 701 N N . LYS A 1 93 ? 7.081 -10.728 -10.912 1.00 94.56 93 LYS A N 1
ATOM 702 C CA . LYS A 1 93 ? 6.221 -10.733 -12.094 1.00 94.56 93 LYS A CA 1
ATOM 703 C C . LYS A 1 93 ? 4.760 -10.767 -11.663 1.00 94.56 93 LYS A C 1
ATOM 705 O O . LYS A 1 93 ? 4.343 -11.595 -10.859 1.00 94.56 93 LYS A O 1
ATOM 710 N N . LEU A 1 94 ? 3.967 -9.859 -12.224 1.00 97.50 94 LEU A N 1
ATOM 711 C CA . LEU A 1 94 ? 2.546 -9.749 -11.907 1.00 97.50 94 LEU A CA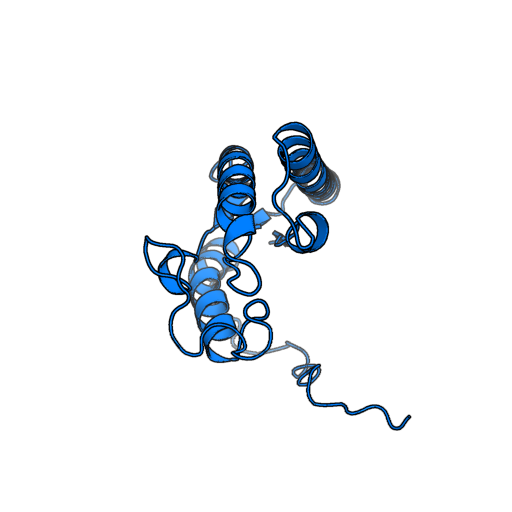 1
ATOM 712 C C . LEU A 1 94 ? 1.766 -10.999 -12.323 1.00 97.50 94 LEU A C 1
ATOM 714 O O . LEU A 1 94 ? 1.969 -11.534 -13.415 1.00 97.50 94 LEU A O 1
ATOM 718 N N . PHE A 1 95 ? 0.807 -11.397 -11.489 1.00 98.06 95 PHE A N 1
ATOM 719 C CA . PHE A 1 95 ? -0.188 -12.392 -11.873 1.00 98.06 95 PHE A CA 1
ATOM 720 C C . PHE A 1 95 ? -1.194 -11.819 -12.875 1.00 98.06 95 PHE A C 1
ATOM 722 O O . PHE A 1 95 ? -1.575 -10.648 -12.807 1.00 98.06 95 PHE A O 1
ATOM 729 N N . ASP A 1 96 ? -1.696 -12.675 -13.762 1.00 96.88 96 ASP A N 1
ATOM 730 C CA . ASP A 1 96 ? -2.578 -12.251 -14.847 1.00 96.88 96 ASP A CA 1
ATOM 731 C C . ASP A 1 96 ? -3.834 -11.529 -14.343 1.00 96.88 96 ASP A C 1
ATOM 733 O O . ASP A 1 96 ? -4.580 -12.007 -13.464 1.00 96.88 96 ASP A O 1
ATOM 737 N N . GLY A 1 97 ? -4.072 -10.357 -14.938 1.00 96.19 97 GLY A N 1
ATOM 738 C CA . GLY A 1 97 ? -5.261 -9.552 -14.722 1.00 96.19 97 GLY A CA 1
ATOM 739 C C . GLY A 1 97 ? -5.380 -8.926 -13.336 1.00 96.19 97 GLY A C 1
ATOM 740 O O . GLY A 1 97 ? -6.471 -8.462 -13.021 1.00 96.19 97 GLY A O 1
ATOM 741 N N . VAL A 1 98 ? -4.342 -8.915 -12.488 1.00 97.69 98 VAL A N 1
ATOM 742 C CA . VAL A 1 98 ? -4.401 -8.227 -11.178 1.00 97.69 98 VAL A CA 1
ATOM 743 C C . VAL A 1 98 ? -4.114 -6.729 -11.291 1.00 97.69 98 VAL A C 1
ATOM 745 O O . VAL A 1 98 ? -4.788 -5.937 -10.635 1.00 97.69 98 VAL A O 1
ATOM 748 N N . LEU A 1 99 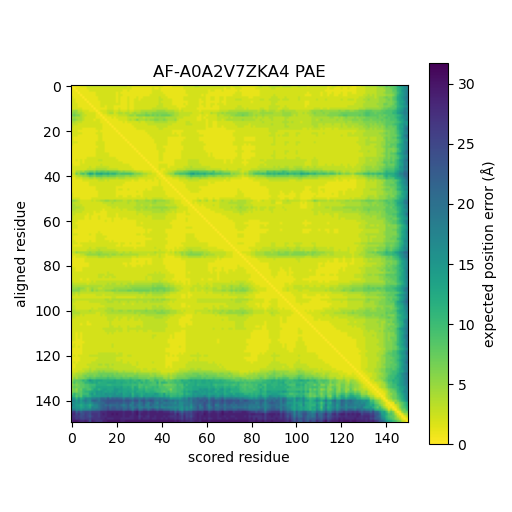? -3.197 -6.331 -12.176 1.00 96.62 99 LEU A N 1
ATOM 749 C CA . LEU A 1 99 ? -3.000 -4.942 -12.603 1.00 96.62 99 LEU A CA 1
ATOM 750 C C . LEU A 1 99 ? -3.346 -4.800 -14.089 1.00 96.62 99 LEU A C 1
ATOM 752 O O . LEU A 1 99 ? -3.427 -5.784 -14.822 1.00 96.62 99 LEU A O 1
ATOM 756 N N . ASN A 1 100 ? -3.597 -3.573 -14.525 1.00 95.25 100 ASN A N 1
ATOM 757 C CA . ASN A 1 100 ? -3.969 -3.259 -15.893 1.00 95.25 100 ASN A CA 1
ATOM 758 C C . ASN A 1 100 ? -2.857 -3.690 -16.862 1.00 95.25 100 ASN A C 1
ATOM 760 O O . ASN A 1 100 ? -1.696 -3.330 -16.707 1.00 95.25 100 ASN A O 1
ATOM 764 N N . GLU A 1 101 ? -3.213 -4.450 -17.896 1.00 92.62 101 GLU A N 1
ATOM 765 C CA . GLU A 1 101 ? -2.241 -5.016 -18.839 1.00 92.62 101 GLU A CA 1
ATOM 766 C C . GLU A 1 101 ? -1.511 -3.964 -19.688 1.00 92.62 101 GLU A C 1
ATOM 768 O O . GLU A 1 101 ? -0.433 -4.240 -20.210 1.00 92.62 101 GLU A O 1
ATOM 773 N N . ARG A 1 102 ? -2.080 -2.762 -1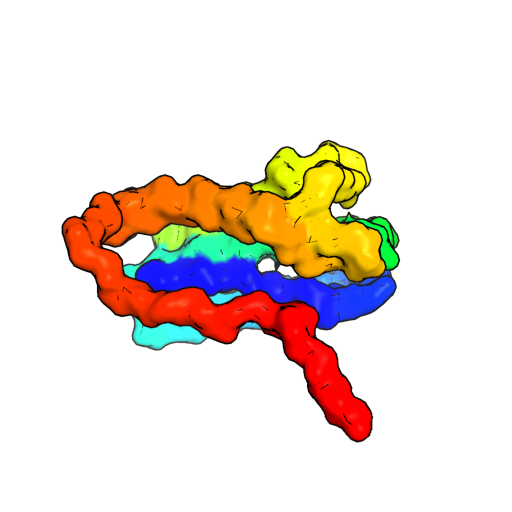9.838 1.00 93.25 102 ARG A N 1
ATOM 774 C CA . ARG A 1 102 ? -1.491 -1.675 -20.631 1.00 93.25 102 ARG A CA 1
ATOM 775 C C . ARG A 1 102 ? -0.483 -0.866 -19.834 1.00 93.25 102 ARG A C 1
ATOM 777 O O . ARG A 1 102 ? 0.553 -0.506 -20.378 1.00 93.25 102 ARG A O 1
ATOM 784 N N . ASP A 1 103 ? -0.806 -0.560 -18.579 1.00 94.69 103 ASP A N 1
ATOM 785 C CA . ASP A 1 103 ? 0.031 0.300 -17.738 1.00 94.69 103 ASP A CA 1
ATOM 786 C C . ASP A 1 103 ? 0.817 -0.447 -16.664 1.00 94.69 103 ASP A C 1
ATOM 788 O O . ASP A 1 103 ? 1.675 0.168 -16.052 1.00 94.69 103 ASP A O 1
ATOM 792 N N . LYS A 1 104 ? 0.529 -1.733 -16.420 1.00 96.12 104 LYS A N 1
ATOM 793 C CA . LYS A 1 104 ? 1.219 -2.619 -15.468 1.00 96.12 104 LYS A CA 1
ATOM 794 C C . LYS A 1 104 ? 1.431 -2.004 -14.070 1.00 96.12 104 LYS A C 1
ATOM 796 O O . LYS A 1 104 ? 2.404 -2.349 -13.391 1.00 96.12 104 LYS A O 1
ATOM 801 N N . LEU A 1 105 ? 0.526 -1.114 -13.652 1.00 96.12 105 LEU A N 1
ATOM 802 C CA . LEU A 1 105 ? 0.637 -0.293 -12.444 1.00 96.12 105 LEU A CA 1
ATOM 803 C C . LEU A 1 105 ? -0.694 -0.187 -11.685 1.00 96.12 105 LEU A C 1
ATOM 805 O O . LEU A 1 105 ? -0.723 -0.378 -10.470 1.00 96.12 105 LEU A O 1
ATOM 809 N N . HIS A 1 106 ? -1.798 0.116 -12.368 1.00 96.06 106 HIS A N 1
ATOM 810 C CA . HIS A 1 106 ? -3.085 0.326 -11.702 1.00 96.06 106 HIS A CA 1
ATOM 811 C C . HIS A 1 106 ? -3.824 -1.001 -11.493 1.00 96.06 106 HIS A C 1
ATOM 813 O O . HIS A 1 106 ? -3.918 -1.787 -12.438 1.00 96.06 106 HIS A O 1
ATOM 819 N N . PRO A 1 107 ? -4.387 -1.277 -10.301 1.00 96.00 107 PRO A N 1
ATOM 820 C CA . PRO A 1 107 ? -5.170 -2.487 -10.081 1.00 96.00 107 PRO A CA 1
ATOM 821 C C . PRO A 1 107 ? -6.379 -2.576 -11.012 1.00 96.00 107 PRO A C 1
ATOM 823 O O . PRO A 1 107 ? -7.061 -1.587 -11.276 1.00 96.00 107 PRO A O 1
ATOM 826 N N . THR A 1 108 ? -6.677 -3.783 -11.486 1.00 95.19 108 THR A N 1
ATOM 827 C CA . THR A 1 108 ? -7.978 -4.078 -12.103 1.00 95.19 108 THR A CA 1
ATOM 828 C C . THR A 1 108 ? -9.027 -4.317 -11.014 1.00 95.19 108 THR A C 1
ATOM 830 O O . THR A 1 108 ? -8.711 -4.348 -9.825 1.00 95.19 108 THR A O 1
ATOM 833 N N . ILE A 1 109 ? -10.272 -4.611 -11.406 1.00 94.31 109 ILE A N 1
ATOM 834 C CA . ILE A 1 109 ? -11.313 -5.107 -10.487 1.00 94.31 109 ILE A CA 1
ATOM 835 C C . ILE A 1 109 ? -10.803 -6.291 -9.645 1.00 94.31 109 ILE A C 1
ATOM 837 O O . ILE A 1 109 ? -11.025 -6.325 -8.437 1.00 94.31 109 ILE A O 1
ATOM 841 N N . LYS A 1 110 ? -10.067 -7.234 -10.250 1.00 96.25 110 LYS A N 1
ATOM 842 C CA . LYS A 1 110 ? -9.494 -8.390 -9.544 1.00 96.25 110 LYS A CA 1
ATOM 843 C C . LYS A 1 110 ? -8.454 -7.952 -8.507 1.00 96.25 110 LYS A C 1
ATOM 845 O O . LYS A 1 110 ? -8.504 -8.419 -7.373 1.00 96.25 110 LYS A O 1
ATOM 850 N N . GLY A 1 111 ? -7.548 -7.039 -8.863 1.00 97.31 111 GLY A N 1
ATOM 851 C CA . GLY A 1 111 ? -6.557 -6.494 -7.927 1.00 97.31 111 GLY A CA 1
ATOM 852 C C . GLY A 1 111 ? -7.193 -5.713 -6.774 1.00 97.31 111 GLY A C 1
ATOM 853 O O . GLY A 1 111 ? -6.840 -5.919 -5.613 1.00 97.31 111 GLY A O 1
ATOM 854 N N . TYR A 1 112 ? -8.192 -4.875 -7.070 1.00 97.38 112 TYR A N 1
ATOM 855 C CA . TYR A 1 112 ? -8.966 -4.167 -6.048 1.00 97.38 112 TYR A CA 1
ATOM 856 C C . TYR A 1 112 ? -9.705 -5.124 -5.112 1.00 97.38 112 TYR A C 1
ATOM 858 O O . TYR A 1 112 ? -9.739 -4.883 -3.906 1.00 97.38 112 TYR A O 1
ATOM 866 N N . GLN A 1 113 ? -10.249 -6.226 -5.632 1.00 97.38 113 GLN A N 1
ATOM 867 C CA . GLN A 1 113 ? -10.918 -7.234 -4.814 1.00 97.38 113 GLN A CA 1
ATOM 868 C C . GLN A 1 113 ? -9.940 -7.928 -3.855 1.00 97.38 113 GLN A C 1
ATOM 870 O O . GLN A 1 113 ? -10.236 -8.039 -2.667 1.00 97.38 113 GLN A O 1
ATOM 875 N N . ILE A 1 114 ? -8.744 -8.302 -4.328 1.00 98.56 114 ILE A N 1
ATOM 876 C CA . ILE A 1 114 ? -7.672 -8.862 -3.484 1.00 98.56 114 ILE A CA 1
ATOM 877 C C . ILE A 1 114 ? -7.317 -7.896 -2.348 1.00 98.56 114 ILE A C 1
ATOM 879 O O . ILE A 1 114 ? -7.190 -8.311 -1.192 1.00 98.56 114 ILE A O 1
ATOM 883 N N . TRP A 1 115 ? -7.181 -6.605 -2.662 1.00 98.31 115 TRP A N 1
ATOM 884 C CA . TRP A 1 115 ? -6.892 -5.583 -1.662 1.00 98.31 115 TRP A CA 1
ATOM 885 C C . TRP A 1 115 ? -8.030 -5.430 -0.646 1.00 98.31 115 TRP A C 1
ATOM 887 O O . TRP A 1 115 ? -7.786 -5.451 0.563 1.00 98.31 115 TRP A O 1
ATOM 897 N N . ALA A 1 116 ? -9.277 -5.349 -1.115 1.00 97.12 116 ALA A N 1
ATOM 898 C CA . ALA A 1 116 ? -10.451 -5.263 -0.255 1.00 97.12 116 ALA A CA 1
ATOM 899 C C . ALA A 1 116 ? -10.557 -6.475 0.683 1.00 97.12 116 ALA A C 1
ATOM 901 O O . ALA A 1 116 ? -10.797 -6.314 1.880 1.00 97.12 116 ALA A O 1
ATOM 902 N N . ASP A 1 117 ? -10.333 -7.686 0.174 1.00 98.31 117 ASP A N 1
ATOM 903 C CA . ASP A 1 117 ? -10.403 -8.915 0.965 1.00 98.31 117 ASP A CA 1
ATOM 904 C C . ASP A 1 117 ? -9.279 -9.025 1.998 1.00 98.31 117 ASP A C 1
ATOM 906 O O . ASP A 1 117 ? -9.500 -9.584 3.071 1.00 98.31 117 ASP A O 1
ATOM 910 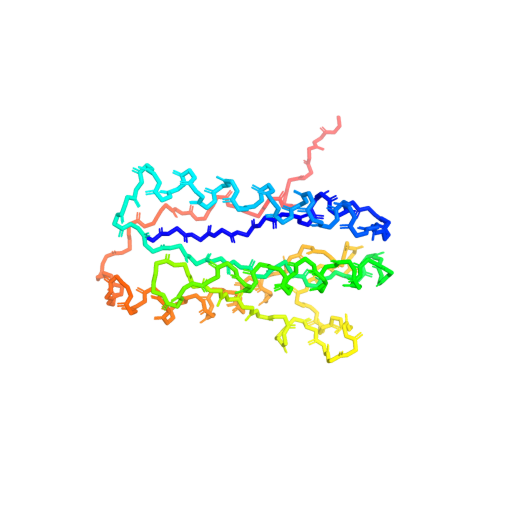N N . ALA A 1 118 ? -8.109 -8.439 1.737 1.00 98.50 118 ALA A N 1
ATOM 911 C CA . ALA A 1 118 ? -7.042 -8.333 2.730 1.00 98.50 118 ALA A CA 1
ATOM 912 C C . ALA A 1 118 ? -7.361 -7.322 3.848 1.00 98.50 118 ALA A C 1
ATOM 914 O O . ALA A 1 118 ? -7.002 -7.549 5.002 1.00 98.50 118 ALA A O 1
ATOM 915 N N . LEU A 1 119 ? -8.058 -6.226 3.532 1.00 98.25 119 LEU A N 1
ATOM 916 C CA . LEU A 1 119 ? -8.444 -5.205 4.512 1.00 98.25 119 LEU A CA 1
ATOM 917 C C . LEU A 1 119 ? -9.643 -5.620 5.377 1.00 98.25 119 LEU A C 1
ATOM 919 O O . LEU A 1 119 ? -9.691 -5.281 6.560 1.00 98.25 119 LEU A O 1
ATOM 923 N N . LYS A 1 120 ? -10.610 -6.360 4.819 1.00 97.12 120 LYS A N 1
ATOM 924 C CA . LYS A 1 120 ? -11.860 -6.739 5.508 1.00 97.12 120 LYS A CA 1
ATOM 925 C C . LYS A 1 120 ? -11.644 -7.378 6.892 1.00 97.12 120 LYS A C 1
ATOM 927 O O . LYS A 1 120 ? -12.341 -6.962 7.816 1.00 97.12 120 LYS A O 1
ATOM 932 N N . PRO A 1 121 ? -10.735 -8.355 7.092 1.00 97.56 121 PRO A N 1
ATOM 933 C CA . PRO A 1 121 ? -10.481 -8.919 8.418 1.00 97.56 121 PRO A CA 1
ATOM 934 C C . PRO A 1 121 ? -9.979 -7.879 9.423 1.00 97.56 121 PRO A C 1
ATOM 936 O O . PRO A 1 121 ? -10.471 -7.846 10.546 1.00 97.56 121 PRO A O 1
ATOM 939 N N . ILE A 1 122 ? -9.077 -6.985 9.003 1.00 97.06 122 ILE A N 1
ATOM 940 C CA . ILE A 1 122 ? -8.545 -5.908 9.851 1.00 97.06 122 ILE A CA 1
ATOM 941 C C . ILE A 1 122 ? -9.661 -4.933 10.232 1.00 97.06 122 ILE A C 1
ATOM 943 O O . ILE A 1 122 ? -9.773 -4.524 11.384 1.00 97.06 122 ILE A O 1
ATOM 947 N N . PHE A 1 123 ? -10.526 -4.574 9.284 1.00 97.00 123 PHE A N 1
ATOM 948 C CA . PHE A 1 123 ? -11.675 -3.722 9.582 1.00 97.00 123 PHE A CA 1
ATOM 949 C C . PHE A 1 123 ? -12.642 -4.391 10.547 1.00 97.00 123 PHE A C 1
ATOM 951 O O . PHE A 1 123 ? -13.089 -3.733 11.477 1.00 97.00 123 PHE A O 1
ATOM 958 N N . ARG A 1 124 ? -12.922 -5.687 10.385 1.00 96.81 124 ARG A N 1
ATOM 959 C CA . ARG A 1 124 ? -13.783 -6.419 11.324 1.00 96.81 124 ARG A CA 1
ATOM 960 C C . ARG A 1 124 ? -13.198 -6.479 12.729 1.00 96.81 124 ARG A C 1
ATOM 962 O O . ARG A 1 124 ? -13.940 -6.335 13.691 1.00 96.81 124 ARG A O 1
ATOM 969 N N . GLU A 1 125 ? -11.888 -6.663 12.840 1.00 96.69 125 GLU A N 1
ATOM 970 C CA . GLU A 1 125 ? -11.176 -6.640 14.118 1.00 96.69 125 GLU A CA 1
ATOM 971 C C . GLU A 1 125 ? -11.282 -5.264 14.798 1.00 96.69 125 GLU A C 1
ATOM 973 O O . GLU A 1 125 ? -11.583 -5.183 15.984 1.00 96.69 125 GLU A O 1
ATOM 978 N N . LEU A 1 126 ? -11.069 -4.178 14.046 1.00 95.69 126 LEU A N 1
ATOM 979 C CA . LEU A 1 126 ? -10.988 -2.820 14.598 1.00 95.69 126 LEU A CA 1
ATOM 980 C C . LEU A 1 126 ? -12.346 -2.122 14.766 1.00 95.69 126 LEU A C 1
ATOM 982 O O . LEU A 1 126 ? -12.471 -1.234 15.605 1.00 95.69 126 LEU A O 1
ATOM 986 N N . LEU A 1 127 ? -13.332 -2.454 13.932 1.00 94.75 127 LEU A N 1
ATOM 987 C CA . LEU A 1 127 ? -14.624 -1.761 13.839 1.00 94.75 127 LEU A CA 1
ATOM 988 C C . LEU A 1 127 ? -15.817 -2.660 14.189 1.00 94.75 127 LEU A C 1
ATOM 990 O O . LEU A 1 127 ? -16.925 -2.152 14.345 1.00 94.75 127 LEU A O 1
ATOM 994 N N . GLY A 1 128 ? -15.611 -3.974 14.306 1.00 95.56 128 GLY A N 1
ATOM 995 C CA . GLY A 1 128 ? -16.689 -4.953 14.425 1.00 95.56 128 GLY A CA 1
ATOM 996 C C . GLY A 1 128 ? -17.276 -5.381 13.070 1.00 95.56 128 GLY A C 1
ATOM 997 O O . GLY A 1 128 ? -16.778 -5.000 12.005 1.00 95.56 128 GLY A O 1
ATOM 998 N N . PRO A 1 129 ? -18.320 -6.230 13.072 1.00 93.94 129 PRO A N 1
ATOM 999 C CA . PRO A 1 129 ? -18.977 -6.662 11.842 1.00 93.94 129 PRO A CA 1
ATOM 1000 C C . PRO A 1 129 ? -19.593 -5.470 11.086 1.00 93.94 129 PRO A C 1
ATOM 1002 O O . PRO A 1 129 ? -19.956 -4.473 11.712 1.00 93.94 129 PRO A O 1
ATOM 1005 N N . PRO A 1 130 ? -19.753 -5.565 9.750 1.00 90.75 130 PRO A N 1
ATOM 1006 C CA . PRO A 1 130 ? -20.490 -4.562 8.988 1.00 90.75 130 PRO A CA 1
ATOM 1007 C C . PRO A 1 130 ? -21.875 -4.319 9.593 1.00 90.75 130 PRO A C 1
ATOM 1009 O O . PRO A 1 130 ? -22.535 -5.264 10.033 1.00 90.75 130 PRO A O 1
ATOM 1012 N N . GLY A 1 131 ? -22.314 -3.060 9.595 1.00 89.75 131 GLY A N 1
ATOM 1013 C CA . GLY A 1 131 ? -23.678 -2.721 9.986 1.00 89.75 131 GLY A CA 1
ATOM 1014 C C . GLY A 1 131 ? -24.706 -3.433 9.102 1.00 89.75 131 GLY A C 1
ATOM 1015 O O . GLY A 1 131 ? -24.424 -3.798 7.962 1.00 89.75 131 GLY A O 1
ATOM 1016 N N . THR A 1 132 ? -25.920 -3.613 9.618 1.00 92.25 132 THR A N 1
ATOM 1017 C CA . THR A 1 132 ? -27.038 -4.202 8.859 1.00 92.25 132 THR A CA 1
ATOM 1018 C C . THR A 1 132 ? -27.558 -3.288 7.748 1.00 92.25 132 THR A C 1
ATOM 1020 O O . THR A 1 132 ? -28.292 -3.745 6.876 1.00 92.25 132 THR A O 1
ATOM 1023 N N . ILE A 1 133 ? -27.179 -2.009 7.776 1.00 91.75 133 ILE A N 1
ATOM 1024 C CA . ILE A 1 133 ? -27.517 -0.995 6.780 1.00 91.75 133 ILE A CA 1
ATOM 1025 C C . ILE A 1 133 ? -26.212 -0.492 6.167 1.00 91.75 133 ILE A C 1
ATOM 1027 O O . ILE A 1 133 ? -25.334 -0.014 6.889 1.00 91.75 133 ILE A O 1
ATOM 1031 N N . ASP A 1 134 ? -26.104 -0.585 4.843 1.00 87.12 134 ASP A N 1
ATOM 1032 C CA . ASP A 1 134 ? -25.011 0.029 4.098 1.00 87.12 134 ASP A CA 1
ATOM 1033 C C . ASP A 1 134 ? -25.341 1.502 3.825 1.00 87.12 134 ASP A C 1
ATOM 1035 O O . ASP A 1 134 ? -26.287 1.821 3.105 1.00 87.12 134 ASP A O 1
ATOM 1039 N N . LEU A 1 135 ? -24.579 2.396 4.455 1.00 87.31 135 LEU A N 1
ATOM 1040 C CA . LEU A 1 135 ? -24.673 3.846 4.271 1.00 87.31 135 LEU A CA 1
ATOM 1041 C C . LEU A 1 135 ? -23.566 4.379 3.350 1.00 87.31 135 LEU A C 1
ATOM 1043 O O . LEU A 1 135 ? -23.392 5.596 3.250 1.00 87.31 135 LEU A O 1
ATOM 1047 N N . ALA A 1 136 ? -22.781 3.500 2.717 1.00 83.94 136 ALA A N 1
ATOM 1048 C CA . ALA A 1 136 ? -21.771 3.928 1.766 1.00 83.94 136 ALA A CA 1
ATOM 1049 C C . ALA A 1 136 ? -22.437 4.661 0.588 1.00 83.94 136 ALA A C 1
ATOM 1051 O O . ALA A 1 136 ? -23.485 4.230 0.094 1.00 83.94 136 ALA A O 1
ATOM 1052 N N . PRO A 1 137 ? -21.848 5.771 0.107 1.00 82.56 137 PRO A N 1
ATOM 1053 C CA . PRO A 1 137 ? -22.312 6.375 -1.129 1.00 82.56 137 PRO A CA 1
ATOM 1054 C C . PRO A 1 137 ? -22.155 5.367 -2.280 1.00 82.56 137 PRO A C 1
ATOM 1056 O O . PRO A 1 137 ? -21.266 4.508 -2.227 1.00 82.56 137 PRO A O 1
ATOM 1059 N N . PRO A 1 138 ? -22.972 5.473 -3.343 1.00 80.56 138 PRO A N 1
ATOM 1060 C CA . PRO A 1 138 ? -22.773 4.653 -4.529 1.00 80.56 138 PRO A CA 1
ATOM 1061 C C . PRO A 1 138 ? -21.337 4.828 -5.057 1.00 80.56 138 PRO A C 1
ATOM 1063 O O . PRO A 1 138 ? -20.769 5.919 -4.923 1.00 80.56 138 PRO A O 1
ATOM 1066 N N . PRO A 1 139 ? -20.742 3.789 -5.675 1.00 76.25 139 PRO A N 1
ATOM 1067 C CA . PRO A 1 139 ? -19.423 3.902 -6.285 1.00 76.25 139 PRO A CA 1
ATOM 1068 C C . PRO A 1 139 ? -19.367 5.115 -7.215 1.00 76.25 139 PRO A C 1
ATOM 1070 O O . PRO A 1 139 ? -20.254 5.302 -8.047 1.00 76.25 139 PRO A O 1
ATOM 1073 N N . THR A 1 140 ? -18.310 5.923 -7.124 1.00 71.12 140 THR A N 1
ATOM 1074 C CA . THR A 1 140 ? -18.169 7.162 -7.913 1.00 71.12 140 THR A CA 1
ATOM 1075 C C . THR A 1 140 ? -17.839 6.919 -9.396 1.00 71.12 140 THR A C 1
ATOM 1077 O O . THR A 1 140 ? -17.436 7.845 -10.096 1.00 71.12 140 THR A O 1
ATOM 1080 N N . GLY A 1 141 ? -18.023 5.688 -9.886 1.00 62.12 141 GLY A N 1
ATOM 1081 C CA . GLY A 1 141 ? -17.782 5.268 -11.266 1.00 62.12 141 GLY A CA 1
ATOM 1082 C C . GLY A 1 141 ? -16.377 4.715 -11.520 1.00 62.12 141 GLY A C 1
ATOM 1083 O O . GLY A 1 141 ? -15.504 4.752 -10.655 1.00 62.12 141 GLY A O 1
ATOM 1084 N N . ASP A 1 142 ? -16.176 4.181 -12.726 1.00 62.44 142 ASP A N 1
ATOM 1085 C CA . ASP A 1 142 ? -14.864 3.779 -13.235 1.00 62.44 142 ASP A CA 1
ATOM 1086 C C . ASP A 1 142 ? -14.121 5.034 -13.740 1.00 62.44 142 ASP A C 1
ATOM 1088 O O . ASP A 1 142 ? -14.542 5.625 -14.740 1.00 62.44 142 ASP A O 1
ATOM 1092 N N . PRO A 1 143 ? -13.025 5.471 -13.090 1.00 55.50 143 PRO A N 1
ATOM 1093 C CA . PRO A 1 143 ? -12.282 6.659 -13.509 1.00 55.50 143 PRO A CA 1
ATOM 1094 C C . PRO A 1 143 ? -11.642 6.513 -14.901 1.00 55.50 143 PRO A C 1
ATOM 1096 O O . PRO A 1 143 ? -11.241 7.515 -15.491 1.00 55.50 143 PRO A O 1
ATOM 1099 N N . SER A 1 144 ? -11.573 5.294 -15.449 1.00 59.84 144 SER A N 1
ATOM 1100 C CA . SER A 1 144 ? -11.123 5.022 -16.817 1.00 59.84 144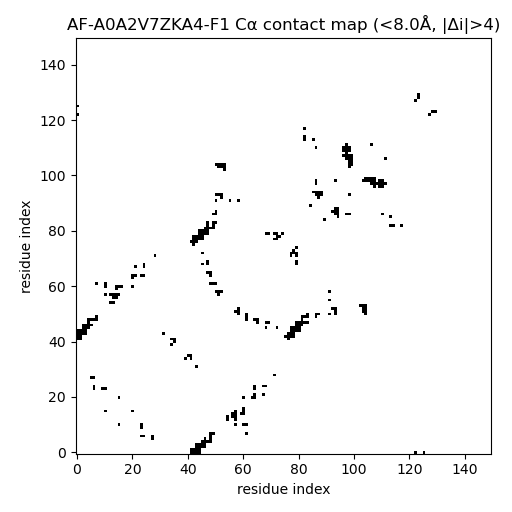 SER A CA 1
ATOM 1101 C C . SER A 1 144 ? -12.246 5.072 -17.866 1.00 59.84 144 SER A C 1
ATOM 1103 O O . SER A 1 144 ? -11.961 5.120 -19.064 1.00 59.84 144 SER A O 1
ATOM 1105 N N . ALA A 1 145 ? -13.517 5.137 -17.447 1.00 64.44 145 ALA A N 1
ATOM 1106 C CA . ALA A 1 145 ? -14.674 5.103 -18.345 1.00 64.44 145 ALA A CA 1
ATOM 1107 C C . ALA A 1 145 ? -14.965 6.432 -19.074 1.00 64.44 145 ALA A C 1
ATOM 1109 O O . ALA A 1 145 ? -15.830 6.470 -19.949 1.00 64.44 145 ALA A O 1
ATOM 1110 N N . ALA A 1 146 ? -14.237 7.517 -18.790 1.00 53.47 146 ALA A N 1
ATOM 1111 C CA . ALA A 1 146 ? -14.407 8.790 -19.490 1.00 53.47 146 ALA A CA 1
ATOM 1112 C C . ALA A 1 146 ? -13.301 9.039 -20.532 1.00 53.47 146 ALA A C 1
ATOM 1114 O O . ALA A 1 146 ? -12.202 9.490 -20.207 1.00 53.47 146 ALA A O 1
ATOM 1115 N N . ARG A 1 147 ? -13.633 8.875 -21.822 1.00 55.00 147 ARG A N 1
ATOM 1116 C CA . ARG A 1 147 ? -13.008 9.693 -22.873 1.00 55.00 147 ARG A CA 1
ATOM 1117 C C . ARG A 1 147 ? -13.528 11.118 -22.695 1.00 55.00 147 ARG A C 1
ATOM 1119 O O . ARG A 1 147 ? -14.698 11.374 -22.965 1.00 55.00 147 ARG A O 1
ATOM 1126 N N . ARG A 1 148 ? -12.677 12.049 -22.262 1.00 48.16 148 ARG A N 1
ATOM 1127 C CA . ARG A 1 148 ? -12.958 13.471 -22.497 1.00 48.16 148 ARG A CA 1
ATOM 1128 C C . ARG A 1 148 ? -12.957 13.687 -24.018 1.00 48.16 148 ARG A C 1
ATOM 1130 O O . ARG A 1 148 ? -11.993 13.251 -24.653 1.00 48.16 148 ARG A O 1
ATOM 1137 N N . PRO A 1 149 ? -13.995 14.298 -24.616 1.00 51.31 149 PRO A N 1
ATOM 1138 C CA . PRO A 1 149 ? -13.858 14.854 -25.955 1.00 51.31 149 PRO A CA 1
ATOM 1139 C C . PRO A 1 149 ? -12.684 15.841 -25.926 1.00 51.31 149 PRO A C 1
ATOM 1141 O O . PRO A 1 149 ? -12.568 16.608 -24.966 1.00 51.31 149 PRO A O 1
ATOM 1144 N N . GLN A 1 150 ? -11.791 15.737 -26.911 1.00 49.50 150 GLN A N 1
ATOM 1145 C CA . GLN A 1 150 ? -10.774 16.758 -27.174 1.00 49.50 150 GLN A CA 1
ATOM 1146 C C . GLN A 1 150 ? -11.440 18.047 -27.646 1.00 49.50 150 GLN A C 1
ATOM 1148 O O . GLN A 1 150 ? -12.474 17.935 -28.346 1.00 49.50 150 GLN A O 1
#

Secondary structure (DSSP, 8-state):
-EEE---HHHHTTS---HHHHHHHHHHHHHHHHHHHHH-TTPPEEEEPPPP--SSGGGHHHHHHHHHHHHTT--SSSEEEE--GGGTB-TT-PBPTTTB-TTTSSSB-HHHHHHHHHHHHHHHHHHH-SPPSS--PPPP---TTS-----

Solvent-accessible surface area (backbone atoms only — not comparable to full-atom values): 8965 Å² total; per-residue (Å²): 113,45,80,46,74,71,56,66,76,77,54,59,91,50,65,59,58,71,67,57,38,51,51,50,44,50,53,54,48,51,52,52,51,51,49,44,72,77,36,77,86,46,37,33,40,38,39,46,63,71,73,41,61,69,47,60,73,34,43,68,38,48,51,56,31,34,57,54,50,50,70,67,36,74,75,66,52,29,30,61,46,75,61,46,81,80,42,18,52,99,88,57,50,68,45,90,65,23,37,33,89,87,60,30,58,52,62,28,75,59,29,49,47,56,51,51,62,65,46,48,61,57,47,34,72,76,69,42,74,83,68,98,65,85,80,73,76,77,81,93,68,65,89,80,74,64,80,74,83,130

pLDDT: mean 93.29, std 10.82, range [48.16, 98.81]

Radius of gyration: 16.72 Å; Cα contacts (8 Å, |Δi|>4): 177; chains: 1; bounding box: 47×31×46 Å